Protein AF-A0A969E0T7-F1 (afdb_monomer_lite)

Radius of gyration: 18.04 Å; chains: 1; bounding box: 48×36×51 Å

pLDDT: mean 76.66, std 21.68, range [25.17, 97.12]

Foldseek 3Di:
DKDDPDVQKIWDWDKDFDDDDPCHGKMKIKIKIWGWDDPDPFKIKIKMWMWMAIPVGIWIKMKIKMWGWDDPDVFKIKIKIKMFIDTDPDVVPDDDDDDDDDDDPDDPDPPGDRDGDMDIDMDMGGDD

Secondary structure (DSSP, 8-state):
-EEEEETTEEEEEEEEEE-SGGGTTEEEEEEEEEEEEEEETTEEEEEEEEEEEETTEEEEEEEEEEEEEEEEETTEEEEEEEEEEEE-TTTTSS---PPPPPP------TTS---SEEEEEEEEEE--

Sequence (128 aa):
MEWDTFPGVKLRLAHQFFGGGLMNDSAITSLDTIVERALSDDTTLTSRYSIAGTQGGFYNYGSIGLNHRWTVSPGLKINLGYERIFDDLLNRTGAGDRQRAAYAEGQTASILGLTEGSSYSVGFDYTG

Structure (mmCIF, N/CA/C/O backbone):
data_AF-A0A969E0T7-F1
#
_entry.id   AF-A0A969E0T7-F1
#
loop_
_atom_site.group_PDB
_atom_site.id
_atom_site.type_symbol
_atom_site.label_atom_id
_atom_site.label_alt_id
_atom_site.label_comp_id
_atom_site.label_asym_id
_atom_site.label_entity_id
_atom_site.label_seq_id
_atom_site.pdbx_PDB_ins_code
_atom_site.Cartn_x
_atom_site.Cartn_y
_atom_site.Cartn_z
_atom_site.occupancy
_atom_site.B_iso_or_equiv
_atom_site.auth_seq_id
_atom_site.auth_comp_id
_atom_site.auth_asym_id
_atom_site.auth_atom_id
_atom_site.pdbx_PDB_model_num
ATOM 1 N N . MET A 1 1 ? -6.074 -6.516 -17.035 1.00 86.31 1 MET A N 1
ATOM 2 C CA . MET A 1 1 ? -6.485 -7.882 -16.649 1.00 86.31 1 MET A CA 1
ATOM 3 C C . MET A 1 1 ? -5.936 -8.175 -15.264 1.00 86.31 1 MET A C 1
ATOM 5 O O . MET A 1 1 ? -4.842 -7.711 -14.969 1.00 86.31 1 MET A O 1
ATOM 9 N N . GLU A 1 2 ? -6.689 -8.878 -14.422 1.00 89.12 2 GLU A N 1
ATOM 10 C CA . GLU A 1 2 ? -6.312 -9.220 -13.043 1.00 89.12 2 GLU A CA 1
ATOM 11 C C . GLU A 1 2 ? -6.583 -10.709 -12.804 1.00 89.12 2 GLU A C 1
ATOM 13 O O . GLU A 1 2 ? -7.553 -11.247 -13.343 1.00 89.12 2 GLU A O 1
ATOM 18 N N . TRP A 1 3 ? -5.712 -11.360 -12.037 1.00 94.00 3 TRP A N 1
ATOM 19 C CA . TRP A 1 3 ? -5.776 -12.781 -11.718 1.00 94.00 3 TRP A CA 1
ATOM 20 C C . TRP A 1 3 ? -5.517 -13.009 -10.231 1.00 94.00 3 TRP A C 1
ATOM 22 O O . TRP A 1 3 ? -4.475 -12.601 -9.712 1.00 94.00 3 TRP A O 1
ATOM 32 N N . ASP A 1 4 ? -6.407 -13.739 -9.565 1.00 92.50 4 ASP A N 1
ATOM 33 C CA . ASP A 1 4 ? -6.166 -14.268 -8.223 1.00 92.50 4 ASP A CA 1
ATOM 34 C C . ASP A 1 4 ? -5.223 -15.474 -8.322 1.00 92.50 4 ASP A C 1
ATOM 36 O O . ASP A 1 4 ? -5.586 -16.525 -8.848 1.00 92.50 4 ASP A O 1
ATOM 40 N N . THR A 1 5 ? -3.980 -15.311 -7.869 1.00 88.06 5 THR A N 1
ATOM 41 C CA . THR A 1 5 ? -2.945 -16.354 -8.014 1.00 88.06 5 THR A CA 1
ATOM 42 C C . THR A 1 5 ? -2.851 -17.222 -6.761 1.00 88.06 5 THR A C 1
ATOM 44 O O . THR A 1 5 ? -2.673 -18.434 -6.853 1.00 88.06 5 THR A O 1
ATOM 47 N N . PHE A 1 6 ? -3.017 -16.608 -5.587 1.00 90.06 6 PHE A N 1
ATOM 48 C CA . PHE A 1 6 ? -3.115 -17.269 -4.284 1.00 90.06 6 PHE A CA 1
ATOM 49 C C . PHE A 1 6 ? -4.091 -16.485 -3.393 1.00 90.06 6 PHE A C 1
ATOM 51 O O . PHE A 1 6 ? -4.357 -15.316 -3.674 1.00 90.06 6 PHE A O 1
ATOM 58 N N . PRO A 1 7 ? -4.614 -17.067 -2.297 1.00 91.44 7 PRO A N 1
ATOM 59 C CA . PRO A 1 7 ? -5.432 -16.320 -1.344 1.00 91.44 7 PRO A CA 1
ATOM 60 C C . PRO A 1 7 ? -4.716 -15.053 -0.852 1.00 91.44 7 PRO A C 1
ATOM 62 O O . PRO A 1 7 ? -3.629 -15.131 -0.280 1.00 91.44 7 PRO A O 1
ATOM 65 N N . GLY A 1 8 ? -5.324 -13.890 -1.096 1.00 87.12 8 GLY A N 1
ATOM 66 C CA . GLY A 1 8 ? -4.752 -12.588 -0.745 1.00 87.12 8 GLY A CA 1
ATOM 67 C C . GLY A 1 8 ? -3.628 -12.101 -1.666 1.00 87.12 8 GLY A C 1
ATOM 68 O O . GLY A 1 8 ? -2.997 -11.101 -1.343 1.00 87.12 8 GLY A O 1
ATOM 69 N N . VAL A 1 9 ? -3.355 -12.769 -2.795 1.00 93.19 9 VAL A N 1
ATOM 70 C CA . VAL A 1 9 ? -2.340 -12.357 -3.780 1.00 93.19 9 VAL A CA 1
ATOM 71 C C . VAL A 1 9 ? -2.940 -12.301 -5.178 1.00 93.19 9 VAL A C 1
ATOM 73 O O . VAL A 1 9 ? -3.420 -13.305 -5.716 1.00 93.19 9 VAL A O 1
ATOM 76 N N . LYS A 1 10 ? -2.818 -11.137 -5.807 1.00 93.44 10 LYS A N 1
ATOM 77 C CA . LYS A 1 10 ? -3.278 -10.877 -7.163 1.00 93.44 10 LYS A CA 1
ATOM 78 C C . LYS A 1 10 ? -2.134 -10.453 -8.064 1.00 93.44 10 LYS A C 1
ATOM 80 O O . LYS A 1 10 ? -1.268 -9.678 -7.665 1.00 93.44 10 LYS A O 1
ATOM 85 N N . LEU A 1 11 ? -2.172 -10.925 -9.299 1.00 94.50 11 LEU A N 1
ATOM 86 C CA . LEU A 1 11 ? -1.353 -10.402 -10.382 1.00 94.50 11 LEU A CA 1
ATOM 87 C C . LEU A 1 11 ? -2.225 -9.535 -11.279 1.00 94.50 11 LEU A C 1
ATOM 89 O O . LEU A 1 11 ? -3.371 -9.884 -11.558 1.00 94.50 11 LEU A O 1
ATOM 93 N N . ARG A 1 12 ? -1.693 -8.416 -11.763 1.00 91.19 12 ARG A N 1
ATOM 94 C CA . ARG A 1 12 ? -2.424 -7.516 -12.655 1.00 91.19 12 ARG A CA 1
ATOM 95 C C . ARG A 1 12 ? -1.541 -7.043 -13.793 1.00 91.19 12 ARG A C 1
ATOM 97 O O . ARG A 1 12 ? -0.479 -6.487 -13.563 1.00 91.19 12 ARG A O 1
ATOM 104 N N . LEU A 1 13 ? -2.013 -7.223 -15.021 1.00 92.38 13 LEU A N 1
ATOM 105 C CA . LEU A 1 13 ? -1.420 -6.630 -16.215 1.00 92.38 13 LEU A CA 1
ATOM 106 C C . LEU A 1 13 ? -2.298 -5.458 -16.652 1.00 92.38 13 LEU A C 1
ATOM 108 O O . LEU A 1 13 ? -3.466 -5.655 -17.010 1.00 92.38 13 LEU A O 1
ATOM 112 N N . ALA A 1 14 ? -1.753 -4.249 -16.626 1.00 88.62 14 ALA A N 1
ATOM 113 C CA . ALA A 1 14 ? -2.432 -3.038 -17.062 1.00 88.62 14 ALA A CA 1
ATOM 114 C C . ALA A 1 14 ? -1.713 -2.427 -18.269 1.00 88.62 14 ALA A C 1
ATOM 116 O O . ALA A 1 14 ? -0.491 -2.470 -18.369 1.00 88.62 14 ALA A O 1
ATOM 117 N N . HIS A 1 15 ? -2.484 -1.862 -19.194 1.00 88.19 15 HIS A N 1
ATOM 118 C CA . HIS A 1 15 ? -1.971 -1.076 -20.308 1.00 88.19 15 HIS A CA 1
ATOM 119 C C . HIS A 1 15 ? -2.830 0.179 -20.424 1.00 88.19 15 HIS A C 1
ATOM 121 O O . HIS A 1 15 ? -4.056 0.075 -20.500 1.00 88.19 15 HIS A O 1
ATOM 127 N N . GLN A 1 16 ? -2.205 1.349 -20.375 1.00 85.44 16 GLN A N 1
ATOM 128 C CA . GLN A 1 16 ? -2.884 2.637 -20.345 1.00 85.44 16 GLN A CA 1
ATOM 129 C C . GLN A 1 16 ? -2.291 3.552 -21.409 1.00 85.44 16 GLN A C 1
ATOM 131 O O . GLN A 1 16 ? -1.082 3.759 -21.436 1.00 85.44 16 GLN A O 1
ATOM 136 N N . PHE A 1 17 ? -3.153 4.111 -22.255 1.00 83.50 17 PHE A N 1
ATOM 137 C CA . PHE A 1 17 ? -2.791 5.124 -23.240 1.00 83.50 17 PHE A CA 1
ATOM 138 C C . PHE A 1 17 ? -2.978 6.523 -22.649 1.00 83.50 17 PHE A C 1
ATOM 140 O O . PHE A 1 17 ? -3.960 6.779 -21.947 1.00 83.50 17 PHE A O 1
ATOM 147 N N . PHE A 1 18 ? -2.059 7.425 -22.966 1.00 79.50 18 PHE A N 1
ATOM 148 C CA . PHE A 1 18 ? -2.097 8.836 -22.601 1.00 79.50 18 PHE A CA 1
ATOM 149 C C . PHE A 1 18 ? -2.160 9.652 -23.881 1.00 79.50 18 PHE A C 1
ATOM 151 O O . PHE A 1 18 ? -1.317 9.464 -24.748 1.00 79.50 18 PHE A O 1
ATOM 158 N N . GLY A 1 19 ? -3.147 10.538 -24.001 1.00 72.88 19 GLY A N 1
ATOM 159 C CA . GLY A 1 19 ? -3.274 11.451 -25.137 1.00 72.88 19 GLY A CA 1
ATOM 160 C C . GLY A 1 19 ? -2.971 12.888 -24.721 1.00 72.88 19 GLY A C 1
ATOM 161 O O . GLY A 1 19 ? -3.544 13.368 -23.741 1.00 72.88 19 GLY A O 1
ATOM 162 N N . GLY A 1 20 ? -2.105 13.576 -25.470 1.00 68.19 20 GLY A N 1
ATOM 163 C CA . GLY A 1 20 ? -1.723 14.973 -25.208 1.00 68.19 20 GLY A CA 1
ATOM 164 C C . GLY A 1 20 ? -0.934 15.227 -23.906 1.00 68.19 20 GLY A C 1
ATOM 165 O O . GLY A 1 20 ? -0.611 14.318 -23.141 1.00 68.19 20 GLY A O 1
ATOM 166 N N . GLY A 1 21 ? -0.587 16.495 -23.653 1.00 65.19 21 GLY A N 1
ATOM 167 C CA . GLY A 1 21 ? 0.186 16.913 -22.471 1.00 65.19 21 GLY A CA 1
ATOM 168 C C . GLY A 1 21 ? 1.655 16.458 -22.482 1.00 65.19 21 GLY A C 1
ATOM 169 O O . GLY A 1 21 ? 2.204 16.096 -23.517 1.00 65.19 21 GLY A O 1
ATOM 170 N N . LEU A 1 22 ? 2.309 16.466 -21.312 1.00 56.78 22 LEU A N 1
ATOM 171 C CA . LEU A 1 22 ? 3.736 16.117 -21.155 1.00 56.78 22 LEU A CA 1
ATOM 172 C C . LEU A 1 22 ? 4.080 14.675 -21.569 1.00 56.78 22 LEU A C 1
ATOM 174 O O . LEU A 1 22 ? 5.245 14.368 -21.803 1.00 56.78 22 LEU A O 1
ATOM 178 N N . MET A 1 23 ? 3.079 13.795 -21.652 1.00 61.66 23 MET A N 1
ATOM 179 C CA . MET A 1 23 ? 3.257 12.390 -22.012 1.00 61.66 23 MET A CA 1
ATOM 180 C C . MET A 1 23 ? 3.029 12.102 -23.507 1.00 61.66 23 MET A C 1
ATOM 182 O O . MET A 1 23 ? 3.078 10.931 -23.864 1.00 61.66 23 MET A O 1
ATOM 186 N N . ASN A 1 24 ? 2.815 13.127 -24.354 1.00 64.69 24 ASN A N 1
ATOM 187 C CA . ASN A 1 24 ? 2.874 13.094 -25.832 1.00 64.69 24 ASN A CA 1
ATOM 188 C C . ASN A 1 24 ? 2.505 11.738 -26.476 1.00 64.69 24 ASN A C 1
ATOM 190 O O . ASN A 1 24 ? 3.375 11.043 -26.997 1.00 64.69 24 ASN A O 1
ATOM 194 N N . ASP A 1 25 ? 1.224 11.364 -26.443 1.00 72.31 25 ASP A N 1
ATOM 195 C CA . ASP A 1 25 ? 0.713 10.149 -27.101 1.00 72.31 25 ASP A CA 1
ATOM 196 C C . ASP A 1 25 ? 1.525 8.881 -26.772 1.00 72.31 25 ASP A C 1
ATOM 198 O O . ASP A 1 25 ? 1.977 8.132 -27.642 1.00 72.31 25 ASP A O 1
ATOM 202 N N . SER A 1 26 ? 1.741 8.644 -25.479 1.00 73.50 26 SER A N 1
ATOM 203 C CA . SER A 1 26 ? 2.471 7.479 -24.978 1.00 73.50 26 SER A CA 1
ATOM 204 C C . SER A 1 26 ? 1.545 6.430 -24.373 1.00 73.50 26 SER A C 1
ATOM 206 O O . SER A 1 26 ? 0.345 6.630 -24.184 1.00 73.50 26 SER A O 1
ATOM 208 N N . ALA A 1 27 ? 2.120 5.273 -24.061 1.00 81.25 27 ALA A N 1
ATOM 209 C CA . ALA A 1 27 ? 1.444 4.233 -23.313 1.00 81.25 27 ALA A CA 1
ATOM 210 C C . ALA A 1 27 ? 2.342 3.714 -22.191 1.00 81.25 27 ALA A C 1
ATOM 212 O O . ALA A 1 27 ? 3.567 3.650 -22.334 1.00 81.25 27 ALA A O 1
ATOM 213 N N . ILE A 1 28 ? 1.709 3.322 -21.089 1.00 81.56 28 ILE A N 1
ATOM 214 C CA . ILE A 1 28 ? 2.331 2.616 -19.973 1.00 81.56 28 ILE A CA 1
ATOM 215 C C . ILE A 1 28 ? 1.781 1.198 -19.954 1.00 81.56 28 ILE A C 1
ATOM 217 O O . ILE A 1 28 ? 0.569 1.004 -19.880 1.00 81.56 28 ILE A O 1
ATOM 221 N N . THR A 1 29 ? 2.670 0.210 -19.953 1.00 86.50 29 THR A N 1
ATOM 222 C CA . THR A 1 29 ? 2.322 -1.178 -19.623 1.00 86.50 29 THR A CA 1
ATOM 223 C C . THR A 1 29 ? 2.873 -1.497 -18.248 1.00 86.50 29 THR A C 1
ATOM 225 O O . THR A 1 29 ? 4.064 -1.296 -18.040 1.00 86.50 29 THR A O 1
ATOM 228 N N . SER A 1 30 ? 2.072 -2.029 -17.330 1.00 86.44 30 SER A N 1
ATOM 229 C CA . SER A 1 30 ? 2.552 -2.469 -16.020 1.00 86.44 30 SER A CA 1
ATOM 230 C C . SER A 1 30 ? 2.138 -3.892 -15.683 1.00 86.44 30 SER A C 1
ATOM 232 O O . SER A 1 30 ? 1.035 -4.329 -16.009 1.00 86.44 30 SER A O 1
ATOM 234 N N . LEU A 1 31 ? 3.033 -4.595 -14.996 1.00 91.06 31 LEU A N 1
ATOM 235 C CA . LEU A 1 31 ? 2.767 -5.844 -14.307 1.00 91.06 31 LEU A CA 1
ATOM 236 C C . LEU A 1 31 ? 2.865 -5.584 -12.803 1.00 91.06 31 LEU A C 1
ATOM 238 O O . LEU A 1 31 ? 3.915 -5.176 -12.307 1.00 91.06 31 LEU A O 1
ATOM 242 N N . ASP A 1 32 ? 1.769 -5.823 -12.095 1.00 89.94 32 ASP A N 1
ATOM 243 C CA . ASP A 1 32 ? 1.650 -5.598 -10.664 1.00 89.94 32 ASP A CA 1
ATOM 244 C C . ASP A 1 32 ? 1.465 -6.923 -9.917 1.00 89.94 32 ASP A C 1
ATOM 246 O O . ASP A 1 32 ? 0.667 -7.766 -10.327 1.00 89.94 32 ASP A O 1
ATOM 250 N N . THR A 1 33 ? 2.136 -7.054 -8.778 1.00 93.25 33 THR A N 1
ATOM 251 C CA . THR A 1 33 ? 1.838 -8.029 -7.727 1.00 93.25 33 THR A CA 1
ATOM 252 C C . THR A 1 33 ? 1.206 -7.280 -6.565 1.00 93.25 33 THR A C 1
ATOM 254 O O . THR A 1 33 ? 1.831 -6.391 -5.991 1.00 93.25 33 THR A O 1
ATOM 257 N N . ILE A 1 34 ? -0.030 -7.622 -6.220 1.00 91.88 34 ILE A N 1
ATOM 258 C CA . ILE A 1 34 ? -0.820 -6.978 -5.171 1.00 91.88 34 ILE A CA 1
ATOM 259 C C . ILE A 1 34 ? -1.080 -8.016 -4.087 1.00 91.88 34 ILE A C 1
ATOM 261 O O . ILE A 1 34 ? -1.557 -9.110 -4.380 1.00 91.88 34 ILE A O 1
ATOM 265 N N . VAL A 1 35 ? -0.772 -7.680 -2.842 1.00 92.69 35 VAL A N 1
ATOM 266 C CA . VAL A 1 35 ? -1.027 -8.528 -1.682 1.00 92.69 35 VAL A CA 1
ATOM 267 C C . VAL A 1 35 ? -1.930 -7.782 -0.717 1.00 92.69 35 VAL A C 1
ATOM 269 O O . VAL A 1 35 ? -1.664 -6.637 -0.361 1.00 92.69 35 VAL A O 1
ATOM 272 N N . GLU A 1 36 ? -2.977 -8.448 -0.257 1.00 93.69 36 GLU A N 1
ATOM 273 C CA . GLU A 1 36 ? -3.830 -7.978 0.825 1.00 93.69 36 GLU A CA 1
ATOM 274 C C . GLU A 1 36 ? -4.058 -9.129 1.796 1.00 93.69 36 GLU A C 1
ATOM 276 O O . GLU A 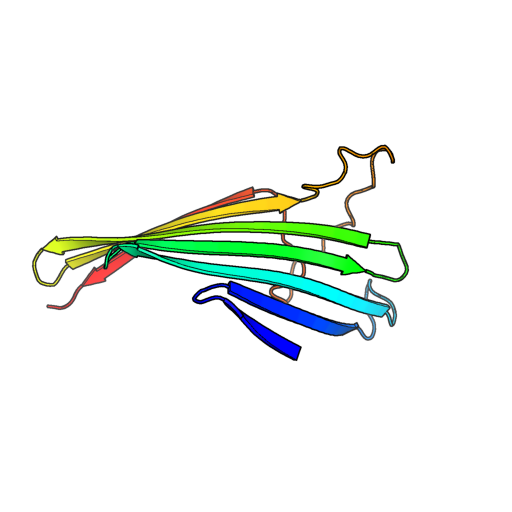1 36 ? -4.469 -10.226 1.408 1.00 93.69 36 GLU A O 1
ATOM 281 N N . ARG A 1 37 ? -3.747 -8.899 3.071 1.00 93.19 37 ARG A N 1
ATOM 282 C CA . ARG A 1 37 ? -3.832 -9.935 4.093 1.00 93.19 37 ARG A CA 1
ATOM 283 C C . ARG A 1 37 ? -4.285 -9.367 5.427 1.00 93.19 37 ARG A C 1
ATOM 285 O O . ARG A 1 37 ? -3.623 -8.499 5.993 1.00 93.19 37 ARG A O 1
ATOM 292 N N . ALA A 1 38 ? -5.349 -9.941 5.979 1.00 95.50 38 ALA A N 1
ATOM 293 C CA . ALA A 1 38 ? -5.690 -9.760 7.383 1.00 95.50 38 ALA A CA 1
ATOM 294 C C . ALA A 1 38 ? -4.622 -10.437 8.262 1.00 95.50 38 ALA A C 1
ATOM 296 O O . ALA A 1 38 ? -4.360 -11.636 8.131 1.00 95.50 38 ALA A O 1
ATOM 297 N N . LEU A 1 39 ? -3.976 -9.660 9.129 1.00 95.25 39 LEU A N 1
ATOM 298 C CA . LEU A 1 39 ? -3.057 -10.153 10.161 1.00 95.25 39 LEU A CA 1
ATOM 299 C C . LEU A 1 39 ? -3.808 -10.486 11.457 1.00 95.25 39 LEU A C 1
ATOM 301 O O . LEU A 1 39 ? -3.397 -11.372 12.202 1.00 95.25 39 LEU A O 1
ATOM 305 N N . SER A 1 40 ? -4.908 -9.775 11.704 1.00 96.69 40 SER A N 1
ATOM 306 C CA . SER A 1 40 ? -5.901 -10.041 12.745 1.00 96.69 40 SER A CA 1
ATOM 307 C C . SER A 1 40 ? -7.261 -9.492 12.299 1.00 96.69 40 SER A C 1
ATOM 309 O O . SER A 1 40 ? -7.346 -8.848 11.253 1.00 96.69 40 SER A O 1
ATOM 311 N N . ASP A 1 41 ? -8.306 -9.678 13.108 1.00 96.19 41 ASP A N 1
ATOM 312 C CA . ASP A 1 41 ? -9.652 -9.133 12.844 1.00 96.19 41 ASP A CA 1
ATOM 313 C C . ASP A 1 41 ? -9.687 -7.599 12.717 1.00 96.19 41 ASP A C 1
ATOM 315 O O . ASP A 1 41 ? -10.611 -7.025 12.139 1.00 96.19 41 ASP A O 1
ATOM 319 N N . ASP A 1 42 ? -8.662 -6.933 13.248 1.00 96.62 42 ASP A N 1
ATOM 320 C CA . ASP A 1 42 ? -8.541 -5.480 13.289 1.00 96.62 42 ASP A CA 1
ATOM 321 C C . ASP A 1 42 ? -7.333 -4.953 12.512 1.00 96.62 42 ASP A C 1
ATOM 323 O O . ASP A 1 42 ? -7.129 -3.743 12.467 1.00 96.62 42 ASP A O 1
ATOM 327 N N . THR A 1 43 ? -6.517 -5.820 11.906 1.00 96.81 43 THR A N 1
ATOM 328 C CA . THR A 1 43 ? -5.267 -5.404 11.253 1.00 96.81 43 THR A CA 1
ATOM 329 C C . THR A 1 43 ? -5.155 -5.976 9.857 1.00 96.81 43 THR A C 1
ATOM 331 O O . THR A 1 43 ? -5.158 -7.193 9.681 1.00 96.81 43 THR A O 1
ATOM 334 N N . THR A 1 44 ? -4.963 -5.106 8.871 1.00 96.00 44 THR A N 1
ATOM 335 C CA . THR A 1 44 ? -4.759 -5.488 7.471 1.00 96.00 44 THR A CA 1
ATOM 336 C C . THR A 1 44 ? -3.425 -4.963 6.967 1.00 96.00 44 THR A C 1
ATOM 338 O O . THR A 1 44 ? -3.098 -3.790 7.144 1.00 96.00 44 THR A O 1
ATOM 341 N N . LEU A 1 45 ? -2.667 -5.847 6.327 1.00 93.75 45 LEU A N 1
ATOM 342 C CA . LEU A 1 45 ? -1.472 -5.526 5.565 1.00 93.75 45 LEU A CA 1
ATOM 343 C C . LEU A 1 45 ? -1.838 -5.457 4.084 1.00 93.75 45 LEU A C 1
ATOM 345 O O . LEU A 1 45 ? -2.408 -6.406 3.543 1.00 93.75 45 LEU A O 1
ATOM 349 N N . THR A 1 46 ? -1.451 -4.374 3.427 1.00 93.06 46 THR A N 1
ATOM 350 C CA . THR A 1 46 ? -1.481 -4.249 1.972 1.00 93.06 46 THR A CA 1
ATOM 351 C C . THR A 1 46 ? -0.058 -4.115 1.454 1.00 93.06 46 THR A C 1
ATOM 353 O O . THR A 1 46 ? 0.807 -3.508 2.084 1.00 93.06 46 THR A O 1
ATOM 356 N N . SER A 1 47 ? 0.227 -4.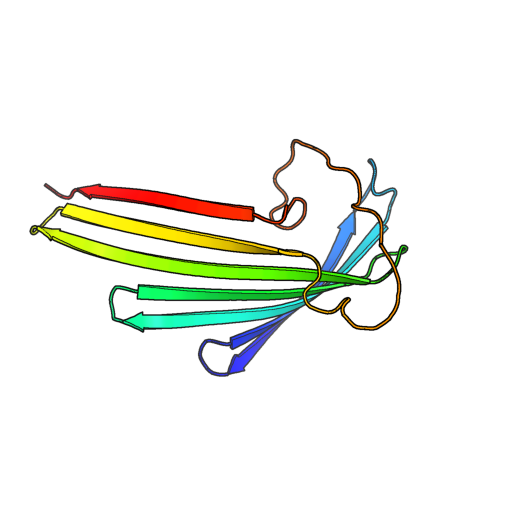687 0.298 1.00 90.00 47 SER A N 1
ATOM 357 C CA . SER A 1 47 ? 1.436 -4.357 -0.437 1.00 90.00 47 SER A CA 1
ATOM 358 C C . SER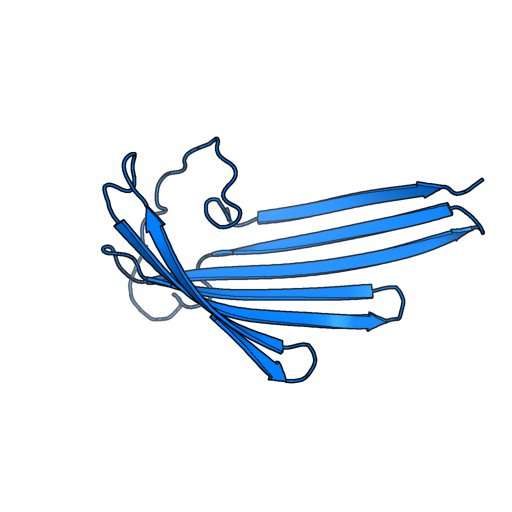 A 1 47 ? 1.183 -4.414 -1.928 1.00 90.00 47 SER A C 1
ATOM 360 O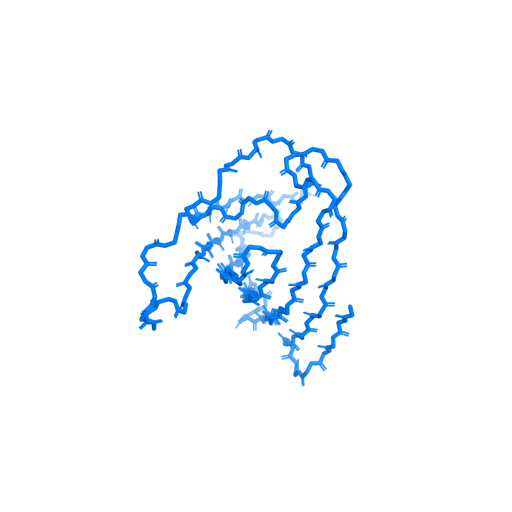 O . SER A 1 47 ? 0.315 -5.136 -2.421 1.00 90.00 47 SER A O 1
ATOM 362 N N . ARG A 1 48 ? 1.946 -3.617 -2.661 1.00 90.38 48 ARG A N 1
ATOM 363 C CA . ARG A 1 48 ? 1.938 -3.638 -4.112 1.00 90.38 48 ARG A CA 1
ATOM 364 C C . ARG A 1 48 ? 3.355 -3.492 -4.614 1.00 90.38 48 ARG A C 1
ATOM 366 O O . ARG A 1 48 ? 4.098 -2.634 -4.155 1.00 90.38 48 ARG A O 1
ATOM 373 N N . TYR A 1 49 ? 3.704 -4.303 -5.592 1.00 89.12 49 TYR A N 1
ATOM 374 C CA . TYR A 1 49 ? 4.926 -4.164 -6.357 1.00 89.12 49 TYR A CA 1
ATOM 375 C C . TYR A 1 49 ? 4.575 -4.072 -7.833 1.00 89.12 49 TYR A C 1
ATOM 377 O O . TYR A 1 49 ? 3.741 -4.837 -8.307 1.00 89.12 49 TYR A O 1
ATOM 385 N N . SER A 1 50 ? 5.194 -3.146 -8.550 1.00 87.19 50 SER A N 1
ATOM 386 C CA . SER A 1 50 ? 4.851 -2.834 -9.929 1.00 87.19 50 SER A CA 1
ATOM 387 C C . SER A 1 50 ? 6.105 -2.647 -10.762 1.00 87.19 50 SER A C 1
ATOM 389 O O . SER A 1 50 ? 6.968 -1.840 -10.421 1.00 87.19 50 SER A O 1
ATOM 391 N N . ILE A 1 51 ? 6.161 -3.359 -11.883 1.00 87.81 51 ILE A N 1
ATOM 392 C CA . ILE A 1 51 ? 7.121 -3.133 -12.962 1.00 87.81 51 ILE A CA 1
ATOM 393 C C . ILE A 1 51 ? 6.344 -2.494 -14.099 1.00 87.81 51 ILE A C 1
ATOM 395 O O . ILE A 1 51 ? 5.363 -3.070 -14.568 1.00 87.81 51 ILE A O 1
ATOM 399 N N . ALA A 1 52 ? 6.763 -1.324 -14.557 1.00 84.69 52 ALA A N 1
ATOM 400 C CA . ALA A 1 52 ? 6.090 -0.617 -15.631 1.00 84.69 52 ALA A CA 1
ATOM 401 C C . ALA A 1 52 ? 7.071 -0.197 -16.724 1.00 84.69 52 ALA A C 1
ATOM 403 O O . ALA A 1 52 ? 8.193 0.209 -16.444 1.00 84.69 52 ALA A O 1
ATOM 404 N N . GLY A 1 53 ? 6.656 -0.339 -17.978 1.00 80.81 53 GLY A N 1
ATOM 405 C CA . GLY A 1 53 ? 7.408 0.039 -19.167 1.00 80.81 53 GLY A CA 1
ATOM 406 C C . GLY A 1 53 ? 6.747 1.205 -19.895 1.00 80.81 53 GLY A C 1
ATOM 407 O O . GLY A 1 53 ? 5.529 1.209 -20.086 1.00 80.81 53 GLY A O 1
ATOM 408 N N . THR A 1 54 ? 7.565 2.164 -20.328 1.00 73.88 54 THR A N 1
ATOM 409 C CA . THR A 1 54 ? 7.211 3.260 -21.249 1.00 73.88 54 THR A CA 1
ATOM 410 C C . THR A 1 54 ? 8.150 3.257 -22.460 1.00 73.88 54 THR A C 1
ATOM 412 O O . THR A 1 54 ? 9.087 2.460 -22.522 1.00 73.88 54 THR A O 1
ATOM 415 N N . GLN A 1 55 ? 7.966 4.196 -23.400 1.00 67.69 55 GLN A N 1
ATOM 416 C CA . GLN A 1 55 ? 8.940 4.440 -24.478 1.00 67.69 55 GLN A CA 1
ATOM 417 C C . GLN A 1 55 ? 10.368 4.730 -23.961 1.00 67.69 55 GLN A C 1
ATOM 419 O O . GLN A 1 55 ? 11.326 4.492 -24.690 1.00 67.69 55 GLN A O 1
ATOM 424 N N . GLY A 1 56 ? 10.527 5.215 -22.721 1.00 68.06 56 GLY A N 1
ATOM 425 C CA . GLY A 1 56 ? 11.820 5.579 -22.126 1.00 68.06 56 GLY A CA 1
ATOM 426 C C . GLY A 1 56 ? 12.508 4.480 -21.307 1.00 68.06 56 GLY A C 1
ATOM 427 O O . GLY A 1 56 ? 13.602 4.713 -20.795 1.00 68.06 56 GLY A O 1
ATOM 428 N N . GLY A 1 57 ? 11.895 3.299 -21.161 1.00 72.88 57 GLY A N 1
ATOM 429 C CA . GLY A 1 57 ? 12.444 2.172 -20.397 1.00 72.88 57 GLY A CA 1
ATOM 430 C C . GLY A 1 57 ? 11.498 1.629 -19.325 1.00 72.88 57 GLY A C 1
ATOM 431 O O . GLY A 1 57 ? 10.299 1.913 -19.328 1.00 72.88 57 GLY A O 1
ATOM 432 N N . PHE A 1 58 ? 12.052 0.826 -18.411 1.00 75.00 58 PHE A N 1
ATOM 433 C CA . PHE A 1 58 ? 11.315 0.213 -17.304 1.00 75.00 58 PHE A CA 1
ATOM 434 C C . PHE A 1 58 ? 11.592 0.920 -15.977 1.00 75.00 58 PHE A C 1
ATOM 436 O O . PHE A 1 58 ? 12.734 1.269 -15.677 1.00 75.00 58 PHE A O 1
ATOM 443 N N . TYR A 1 59 ? 10.550 1.079 -15.172 1.00 75.12 59 TYR A N 1
ATOM 444 C CA . TYR A 1 59 ? 10.590 1.643 -13.831 1.00 75.12 59 TYR A CA 1
ATOM 445 C C . TYR A 1 59 ? 9.843 0.729 -12.870 1.00 75.12 59 TYR A C 1
ATOM 44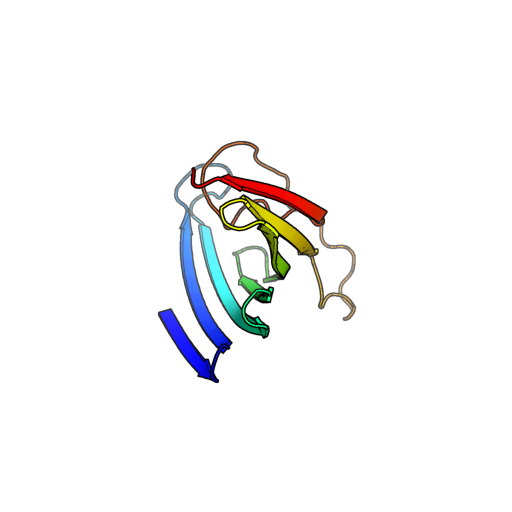7 O O . TYR A 1 59 ? 8.841 0.103 -13.221 1.00 75.12 59 TYR A O 1
ATOM 455 N N . ASN A 1 60 ? 10.355 0.667 -11.645 1.00 80.06 60 ASN A N 1
ATOM 456 C CA . ASN A 1 60 ? 9.804 -0.160 -10.588 1.00 80.06 60 ASN A CA 1
ATOM 457 C C . ASN A 1 60 ? 9.392 0.729 -9.428 1.00 80.06 60 ASN A C 1
ATOM 459 O O . ASN A 1 60 ? 10.133 1.629 -9.031 1.00 80.06 60 ASN A O 1
ATOM 463 N N . TYR A 1 61 ? 8.237 0.438 -8.864 1.00 78.44 61 TYR A N 1
ATOM 464 C CA . TYR A 1 61 ? 7.744 1.098 -7.670 1.00 78.44 61 TYR A CA 1
ATOM 465 C C . TYR A 1 61 ? 6.977 0.090 -6.836 1.00 78.44 61 TYR A C 1
ATOM 467 O O . TYR A 1 61 ? 6.505 -0.939 -7.329 1.00 78.44 61 TYR A O 1
ATOM 475 N N . GLY A 1 62 ? 6.834 0.384 -5.558 1.00 85.69 62 GLY A N 1
ATOM 476 C CA . GLY A 1 62 ? 5.896 -0.353 -4.746 1.00 85.69 62 GLY A CA 1
ATOM 477 C C . GLY A 1 62 ? 5.522 0.377 -3.479 1.00 85.69 62 GLY A C 1
ATOM 478 O O . GLY A 1 62 ? 6.030 1.458 -3.176 1.00 85.69 62 GLY A O 1
ATOM 479 N N . SER A 1 63 ? 4.593 -0.231 -2.762 1.00 88.31 63 SER A N 1
ATOM 480 C CA . SER A 1 63 ? 4.145 0.245 -1.474 1.00 88.31 63 SER A CA 1
ATOM 481 C C . SER A 1 63 ? 3.916 -0.902 -0.504 1.00 88.31 63 SER A C 1
ATOM 483 O O . SER A 1 63 ? 3.646 -2.045 -0.891 1.00 88.31 63 SER A O 1
ATOM 485 N N . ILE A 1 64 ? 4.037 -0.582 0.777 1.00 92.50 64 ILE A N 1
ATOM 486 C CA . ILE A 1 64 ? 3.571 -1.413 1.879 1.00 92.50 64 ILE A CA 1
ATOM 487 C C . ILE A 1 64 ? 2.720 -0.549 2.798 1.00 92.50 64 ILE A C 1
ATOM 489 O O . ILE A 1 64 ? 3.135 0.540 3.195 1.00 92.50 64 ILE A O 1
ATOM 493 N N . GLY A 1 65 ? 1.530 -1.037 3.113 1.00 92.75 65 GLY A N 1
ATOM 494 C CA . GLY A 1 65 ? 0.548 -0.367 3.941 1.00 92.75 65 GLY A CA 1
ATOM 495 C C . GLY A 1 65 ? 0.116 -1.242 5.107 1.00 92.75 65 GLY A C 1
ATOM 496 O O . GLY A 1 65 ? 0.002 -2.461 4.985 1.00 92.75 65 GLY A O 1
ATOM 497 N N . LEU A 1 66 ? -0.134 -0.614 6.247 1.00 95.25 66 LEU A N 1
ATOM 498 C CA . LEU A 1 66 ? -0.693 -1.245 7.431 1.00 95.25 66 LEU A CA 1
ATOM 499 C C . LEU A 1 66 ? -1.877 -0.410 7.904 1.00 95.25 66 LEU A C 1
ATOM 501 O O . LEU A 1 66 ? -1.729 0.782 8.158 1.00 95.25 66 LEU A O 1
ATOM 505 N N . ASN A 1 67 ? -3.031 -1.049 8.053 1.00 94.88 67 ASN A N 1
ATOM 506 C CA . ASN A 1 67 ? -4.215 -0.446 8.649 1.00 94.88 67 ASN A CA 1
ATOM 507 C C . ASN A 1 67 ? -4.595 -1.224 9.904 1.00 94.88 67 ASN A C 1
ATOM 509 O O . ASN A 1 67 ? -4.711 -2.449 9.853 1.00 94.88 67 ASN A O 1
ATOM 513 N N . HIS A 1 68 ? -4.794 -0.518 11.013 1.00 97.12 68 HIS A N 1
ATOM 514 C CA . HIS A 1 68 ? -5.212 -1.087 12.287 1.00 97.12 68 HIS A CA 1
ATOM 515 C C . HIS A 1 68 ? -6.415 -0.335 12.855 1.00 97.12 68 HIS A C 1
ATOM 517 O O . HIS A 1 68 ? -6.408 0.893 12.929 1.00 97.12 68 HIS A O 1
ATOM 523 N N . ARG A 1 69 ? -7.431 -1.069 13.301 1.00 96.62 69 ARG A N 1
ATOM 524 C CA . ARG A 1 69 ? -8.627 -0.522 13.936 1.00 96.62 69 ARG A CA 1
ATOM 525 C C . ARG A 1 69 ? -8.615 -0.817 15.428 1.00 96.62 69 ARG A C 1
ATOM 527 O O . ARG A 1 69 ? -8.765 -1.953 15.854 1.00 96.62 69 ARG A O 1
ATOM 534 N N . TRP A 1 70 ? -8.526 0.223 16.235 1.00 96.38 70 TRP A N 1
ATOM 535 C CA . TRP A 1 70 ? -8.560 0.115 17.681 1.00 96.38 70 TRP A CA 1
ATOM 536 C C . TRP A 1 70 ? -9.945 0.476 18.225 1.00 96.38 70 TRP A C 1
ATOM 538 O O . TRP A 1 70 ? -10.390 1.620 18.126 1.00 96.38 70 TRP A O 1
ATOM 548 N N . THR A 1 71 ? -10.638 -0.499 18.817 1.00 96.19 71 THR A N 1
ATOM 549 C CA . THR A 1 71 ? -11.887 -0.247 19.552 1.00 96.19 71 THR A CA 1
ATOM 550 C C . THR A 1 71 ? -11.551 0.249 20.957 1.00 96.19 71 THR A C 1
ATOM 552 O O . THR A 1 71 ? -11.067 -0.520 21.785 1.00 96.19 71 THR A O 1
ATOM 555 N N . VAL A 1 72 ? -11.795 1.533 21.221 1.00 95.31 72 VAL A N 1
ATOM 556 C CA . VAL A 1 72 ? -11.473 2.170 22.511 1.00 95.31 72 VAL A CA 1
ATOM 557 C C . VAL A 1 72 ? -12.594 1.937 23.520 1.00 95.31 72 VAL A C 1
ATOM 559 O O . VAL A 1 72 ? -12.345 1.613 24.679 1.00 95.31 72 VAL A O 1
ATOM 562 N N . SER A 1 73 ? -13.839 2.081 23.073 1.00 95.06 73 SER A N 1
ATOM 563 C CA . SER A 1 73 ? -15.041 1.808 23.857 1.00 95.06 73 SER A CA 1
ATOM 564 C C . SER A 1 73 ? -16.176 1.345 22.935 1.00 95.06 73 SER A C 1
ATOM 566 O O . SER A 1 73 ? -16.079 1.501 21.712 1.00 95.06 73 SER A O 1
ATOM 568 N N . PRO A 1 74 ? -17.270 0.778 23.476 1.00 93.00 74 PRO A N 1
ATOM 569 C CA . PRO A 1 74 ? -18.479 0.547 22.696 1.00 93.00 74 PRO A CA 1
ATOM 570 C C . PRO A 1 74 ? -18.949 1.864 22.071 1.00 93.00 74 PRO A C 1
ATOM 572 O O . PRO A 1 74 ? -19.307 2.803 22.777 1.00 93.00 74 PRO A O 1
ATOM 575 N N . GLY A 1 75 ? -18.885 1.937 20.744 1.00 92.88 75 GLY A N 1
ATOM 576 C CA . GLY A 1 75 ? -19.254 3.125 19.981 1.00 92.88 75 GLY A CA 1
ATOM 577 C C . GLY A 1 75 ? -18.115 4.086 19.644 1.00 92.88 75 GLY A C 1
ATOM 578 O O . GLY A 1 75 ? -18.379 5.029 18.916 1.00 92.88 75 GLY A O 1
ATOM 579 N N . LEU A 1 76 ? -16.867 3.860 20.078 1.00 95.94 76 LEU A N 1
ATOM 580 C CA . LEU A 1 76 ? -15.706 4.653 19.645 1.00 95.94 76 LEU A CA 1
ATOM 581 C C . LEU A 1 76 ? -14.597 3.761 19.082 1.00 95.94 76 LEU A C 1
ATOM 583 O O . LEU A 1 76 ? -14.047 2.900 19.779 1.00 95.94 76 LEU A O 1
ATOM 587 N N . LYS A 1 77 ? -14.225 4.019 17.830 1.00 96.88 77 LYS A N 1
ATOM 588 C CA . LYS A 1 77 ? -13.132 3.337 17.134 1.00 96.88 77 LYS A CA 1
ATOM 589 C C . LYS A 1 77 ? -12.132 4.351 16.600 1.00 96.88 77 LYS A C 1
ATOM 591 O O . LYS A 1 77 ? -12.508 5.433 16.159 1.00 96.88 77 LYS A O 1
ATOM 596 N N . ILE A 1 78 ? -10.861 3.976 16.627 1.00 96.75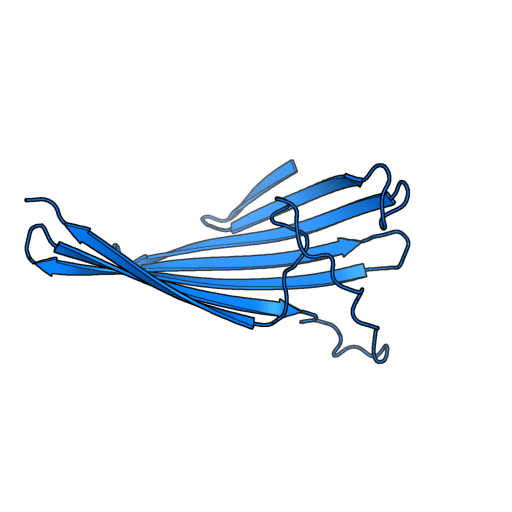 78 ILE A N 1
ATOM 597 C CA . ILE A 1 78 ? -9.761 4.727 16.028 1.00 96.75 78 ILE A CA 1
ATOM 598 C C . ILE A 1 78 ? -9.180 3.877 14.903 1.00 96.75 78 ILE A C 1
ATOM 600 O O . ILE A 1 78 ? -8.827 2.724 15.128 1.00 96.75 78 ILE A O 1
ATOM 604 N N . ASN A 1 79 ? -9.053 4.437 13.706 1.00 94.38 79 ASN A N 1
ATOM 605 C CA . ASN A 1 79 ? -8.376 3.800 12.581 1.00 94.38 79 ASN A CA 1
ATOM 606 C C . ASN A 1 79 ? -6.996 4.430 12.416 1.00 94.38 79 ASN A C 1
ATOM 608 O O . ASN A 1 79 ? -6.881 5.644 12.268 1.00 94.38 79 ASN A O 1
ATOM 612 N N . LEU A 1 80 ? -5.957 3.608 12.446 1.00 93.19 80 LEU A N 1
ATOM 613 C CA . LEU A 1 80 ? -4.567 4.006 12.269 1.00 93.19 80 LEU A CA 1
ATOM 614 C C . LEU A 1 80 ? -4.067 3.435 10.947 1.00 93.19 80 LEU A C 1
ATOM 616 O O . LEU A 1 80 ? -4.148 2.226 10.732 1.00 93.19 80 LEU A O 1
ATOM 620 N N . GLY A 1 81 ? -3.540 4.296 10.086 1.00 93.12 81 GLY A N 1
ATOM 621 C CA . GLY A 1 81 ? -2.956 3.911 8.811 1.00 93.12 81 GLY A CA 1
ATOM 622 C C . GLY A 1 81 ? -1.494 4.320 8.712 1.00 93.12 81 GLY A C 1
ATOM 623 O O . GLY A 1 81 ? -1.086 5.389 9.170 1.00 93.12 81 GLY A O 1
ATOM 624 N N . TYR A 1 82 ? -0.707 3.464 8.081 1.00 92.44 82 TYR A N 1
ATOM 625 C CA . TYR A 1 82 ? 0.653 3.740 7.647 1.00 92.44 82 TYR A CA 1
ATOM 626 C C . TYR A 1 82 ? 0.820 3.238 6.221 1.00 92.44 82 TYR A C 1
ATOM 628 O O . TYR A 1 82 ? 0.384 2.133 5.911 1.00 92.44 82 TYR A O 1
ATOM 636 N N . GLU A 1 83 ? 1.491 4.006 5.374 1.00 88.81 83 GLU A N 1
ATOM 637 C CA . GLU A 1 83 ? 1.932 3.549 4.061 1.00 88.81 83 GLU A CA 1
ATOM 638 C C . GLU A 1 83 ? 3.347 4.054 3.792 1.00 88.81 83 GLU A C 1
ATOM 640 O O . GLU A 1 83 ? 3.676 5.206 4.070 1.00 88.81 83 GLU A O 1
ATOM 645 N N . ARG A 1 84 ? 4.196 3.180 3.252 1.00 88.00 84 ARG A N 1
ATOM 646 C CA . ARG A 1 84 ? 5.493 3.536 2.679 1.00 88.00 84 ARG A CA 1
ATOM 647 C C . ARG A 1 84 ? 5.457 3.234 1.200 1.00 88.00 84 ARG A C 1
ATOM 649 O O . ARG A 1 84 ? 5.209 2.095 0.819 1.00 88.00 84 ARG A O 1
ATOM 656 N N . ILE A 1 85 ? 5.803 4.232 0.407 1.00 85.31 85 ILE A N 1
ATOM 657 C CA . ILE A 1 85 ? 6.075 4.116 -1.017 1.00 85.31 85 ILE A CA 1
ATOM 658 C C . ILE A 1 85 ? 7.590 4.101 -1.198 1.00 85.31 85 ILE A C 1
ATOM 660 O O . ILE A 1 85 ? 8.306 4.899 -0.588 1.00 85.31 85 ILE A O 1
ATOM 664 N N . PHE A 1 86 ? 8.066 3.193 -2.035 1.00 80.81 86 PHE A N 1
ATOM 665 C CA . PHE A 1 86 ? 9.461 3.088 -2.442 1.00 80.81 86 PHE A CA 1
ATOM 666 C C . PHE A 1 86 ? 9.547 3.109 -3.964 1.00 80.81 86 PHE A C 1
ATOM 668 O O . PHE A 1 86 ? 8.817 2.385 -4.652 1.00 80.81 86 PHE A O 1
ATOM 675 N N . ASP A 1 87 ? 10.450 3.934 -4.483 1.00 74.00 87 ASP A N 1
ATOM 676 C CA . ASP A 1 87 ? 10.937 3.794 -5.843 1.00 74.00 87 ASP A CA 1
ATOM 677 C C . ASP A 1 87 ? 12.102 2.790 -5.851 1.00 74.00 87 ASP A C 1
ATOM 679 O O . ASP A 1 87 ? 12.794 2.564 -4.860 1.00 74.00 87 ASP A O 1
ATOM 683 N N . ASP A 1 88 ? 12.266 2.102 -6.975 1.00 62.75 88 ASP A N 1
ATOM 684 C CA . ASP A 1 88 ? 13.544 1.494 -7.321 1.00 62.75 88 ASP A CA 1
ATOM 685 C C . ASP A 1 88 ? 14.090 0.339 -6.443 1.00 62.75 88 ASP A C 1
ATOM 687 O O . ASP A 1 88 ? 15.289 0.202 -6.198 1.00 62.75 88 ASP A O 1
ATOM 691 N N . LEU A 1 89 ? 13.224 -0.590 -6.027 1.00 51.38 89 LEU A N 1
ATOM 692 C CA . LEU A 1 89 ? 13.635 -1.775 -5.249 1.00 51.38 89 LEU A CA 1
ATOM 693 C C . LEU A 1 89 ? 14.644 -2.716 -5.946 1.00 51.38 89 LEU A C 1
ATOM 695 O O . LEU A 1 89 ? 15.211 -3.583 -5.281 1.00 51.38 89 LEU A O 1
ATOM 699 N N . LEU A 1 90 ? 14.848 -2.595 -7.266 1.00 48.09 90 LEU A N 1
ATOM 700 C CA . LEU A 1 90 ? 15.689 -3.508 -8.057 1.00 48.09 90 LEU A CA 1
ATOM 701 C C . LEU A 1 90 ? 16.936 -2.866 -8.712 1.00 48.09 90 LEU A C 1
ATOM 703 O O . LEU A 1 90 ? 17.767 -3.628 -9.203 1.00 48.09 90 LEU A O 1
ATOM 707 N N . ASN A 1 91 ? 17.180 -1.541 -8.690 1.00 42.16 91 ASN A N 1
ATOM 708 C CA . ASN A 1 91 ? 18.413 -0.969 -9.295 1.00 42.16 91 ASN A CA 1
ATOM 709 C C . ASN A 1 91 ? 19.710 -1.185 -8.490 1.00 42.16 91 ASN A C 1
ATOM 711 O O . ASN A 1 91 ? 20.755 -0.651 -8.863 1.00 42.16 91 ASN A O 1
ATOM 715 N N . ARG A 1 92 ? 19.754 -2.071 -7.483 1.00 39.00 92 ARG A N 1
ATOM 716 C CA . ARG A 1 92 ? 21.052 -2.643 -7.056 1.00 39.00 92 ARG A CA 1
ATOM 717 C C . ARG A 1 92 ? 21.646 -3.639 -8.064 1.00 39.00 92 ARG A C 1
ATOM 719 O O . ARG A 1 92 ? 22.609 -4.325 -7.734 1.00 39.00 92 ARG A O 1
ATOM 726 N N . THR A 1 93 ? 21.158 -3.676 -9.306 1.00 42.41 93 THR A N 1
ATOM 727 C CA . THR A 1 93 ? 21.849 -4.306 -10.439 1.00 42.41 93 THR A CA 1
ATOM 728 C C . THR A 1 93 ? 22.253 -3.281 -11.512 1.00 42.41 93 THR A C 1
ATOM 730 O O . THR A 1 93 ? 21.576 -3.105 -12.519 1.00 42.41 93 THR A O 1
ATOM 733 N N . GLY A 1 94 ? 23.402 -2.630 -11.304 1.00 36.66 94 GLY A N 1
ATOM 734 C CA . GLY A 1 94 ? 24.410 -2.376 -12.348 1.00 36.66 94 GLY A CA 1
ATOM 735 C C . GLY A 1 94 ? 24.194 -1.295 -13.418 1.00 36.66 94 GLY A C 1
ATOM 736 O O . GLY A 1 94 ? 25.090 -1.130 -14.241 1.00 36.66 94 GLY A O 1
ATOM 737 N N . ALA A 1 95 ? 23.094 -0.544 -13.442 1.00 40.69 95 ALA A N 1
ATOM 738 C CA . ALA A 1 95 ? 22.914 0.553 -14.400 1.00 40.69 95 ALA A CA 1
ATOM 739 C C . ALA A 1 95 ? 22.659 1.862 -13.643 1.00 40.69 95 ALA A C 1
ATOM 741 O O . ALA A 1 95 ? 21.637 1.980 -12.982 1.00 40.69 95 ALA A O 1
ATOM 742 N N . GLY A 1 96 ? 23.630 2.782 -13.699 1.00 37.66 96 GLY A N 1
ATOM 743 C CA . GLY A 1 96 ? 23.747 3.966 -12.835 1.00 37.66 96 GLY A CA 1
ATOM 744 C C . GLY A 1 96 ? 22.563 4.939 -12.825 1.00 37.66 96 GLY A C 1
ATOM 745 O O . GLY A 1 96 ? 21.606 4.768 -13.575 1.00 37.66 96 GLY A O 1
ATOM 746 N N . ASP A 1 97 ? 22.674 5.952 -11.953 1.00 38.91 97 ASP A N 1
ATOM 747 C CA . ASP A 1 97 ? 21.642 6.937 -11.592 1.00 38.91 97 ASP A CA 1
ATOM 748 C C . ASP A 1 97 ? 20.690 7.286 -12.741 1.00 38.91 97 ASP A C 1
ATOM 750 O O . ASP A 1 97 ? 21.052 7.958 -13.711 1.00 38.91 97 ASP A O 1
ATOM 754 N N . ARG A 1 98 ? 19.439 6.831 -12.616 1.00 44.44 98 ARG A N 1
ATOM 755 C CA . ARG A 1 98 ? 18.377 7.134 -13.573 1.00 44.44 98 ARG A CA 1
ATOM 756 C C . ARG A 1 98 ? 17.542 8.288 -13.037 1.00 44.44 98 ARG A C 1
ATOM 758 O O . ARG A 1 98 ? 16.986 8.229 -11.946 1.00 44.44 98 ARG A O 1
ATOM 765 N N . GLN A 1 99 ? 17.518 9.362 -13.820 1.00 37.91 99 GLN A N 1
ATOM 766 C CA . GLN A 1 99 ? 16.892 10.640 -13.501 1.00 37.91 99 GLN A CA 1
ATOM 767 C C . GLN A 1 99 ? 15.418 10.481 -13.105 1.00 37.91 99 GLN A C 1
ATOM 769 O O . GLN A 1 99 ? 14.635 9.848 -13.813 1.00 37.91 99 GLN A O 1
ATOM 774 N N . ARG A 1 100 ? 15.044 11.116 -11.986 1.00 37.31 100 ARG A N 1
ATOM 775 C CA . ARG A 1 100 ? 13.654 11.301 -11.556 1.00 37.31 100 ARG A CA 1
ATOM 776 C C . ARG A 1 100 ? 12.887 12.017 -12.672 1.00 37.31 100 ARG A C 1
ATOM 778 O O . ARG A 1 100 ? 13.225 13.150 -13.011 1.00 37.31 100 ARG A O 1
ATOM 785 N N . ALA A 1 101 ? 11.876 11.370 -13.249 1.00 37.16 101 ALA A N 1
ATOM 786 C CA . ALA A 1 101 ? 10.968 12.043 -14.172 1.00 37.16 101 ALA A CA 1
ATOM 787 C C . ALA A 1 101 ? 10.251 13.177 -13.420 1.00 37.16 101 ALA A C 1
ATOM 789 O O . ALA A 1 101 ? 9.731 12.971 -12.323 1.00 37.16 101 ALA A O 1
ATOM 790 N N . ALA A 1 102 ? 10.303 14.384 -13.981 1.00 32.47 102 ALA A N 1
ATOM 791 C CA . ALA A 1 102 ? 9.808 15.599 -13.351 1.00 32.47 102 ALA A CA 1
ATOM 792 C C . ALA A 1 102 ? 8.289 15.548 -13.107 1.00 32.47 102 ALA A C 1
ATOM 794 O O . ALA A 1 102 ? 7.515 15.113 -13.957 1.00 32.47 102 ALA A O 1
ATOM 795 N N . TYR A 1 103 ? 7.908 16.009 -11.917 1.00 33.28 103 TYR A N 1
ATOM 796 C CA . TYR A 1 103 ? 6.558 16.085 -11.366 1.00 33.28 103 TYR A CA 1
ATOM 797 C C . TYR A 1 103 ? 5.577 16.891 -12.233 1.00 33.28 103 TYR A C 1
ATOM 799 O O . TYR A 1 103 ? 5.958 17.878 -12.862 1.00 33.28 103 TYR A O 1
ATOM 807 N N . ALA A 1 104 ? 4.291 16.542 -12.152 1.00 28.23 104 ALA A N 1
ATOM 808 C CA . ALA A 1 104 ? 3.185 17.446 -12.457 1.00 28.23 104 ALA A CA 1
ATOM 809 C C . ALA A 1 104 ? 2.169 17.381 -11.306 1.00 28.23 104 ALA A C 1
ATOM 811 O O . ALA A 1 104 ? 1.554 16.343 -11.067 1.00 28.23 104 ALA A O 1
ATOM 812 N N . GLU A 1 105 ? 2.034 18.482 -10.564 1.00 31.64 105 GLU A N 1
ATOM 813 C CA . GLU A 1 105 ? 0.971 18.656 -9.576 1.00 31.64 105 GLU A CA 1
ATOM 814 C C . GLU A 1 105 ? -0.363 18.869 -10.295 1.00 31.64 105 GLU A C 1
ATOM 816 O O . GLU A 1 105 ? -0.484 19.726 -11.170 1.00 31.64 105 GLU A O 1
ATOM 821 N N . GLY A 1 106 ? -1.372 18.095 -9.896 1.00 30.47 106 GLY A N 1
ATOM 822 C CA . GLY A 1 106 ? -2.751 18.282 -10.331 1.00 30.47 106 GLY A CA 1
ATOM 823 C C . GLY A 1 106 ? -3.164 17.384 -11.490 1.00 30.47 106 GLY A C 1
ATOM 824 O O . GLY A 1 106 ? -3.103 17.787 -12.642 1.00 30.47 106 GLY A O 1
ATOM 825 N N . GLN A 1 107 ? -3.663 16.190 -11.165 1.00 25.17 107 GLN A N 1
ATOM 826 C CA . GLN A 1 107 ? -4.889 15.592 -11.712 1.00 25.17 107 GLN A CA 1
ATOM 827 C C . GLN A 1 107 ? -5.025 14.152 -11.205 1.00 25.17 107 GLN A C 1
ATOM 829 O O . GLN A 1 107 ? -4.049 13.439 -10.995 1.00 25.17 107 GLN A O 1
ATOM 834 N N . THR A 1 108 ? -6.269 13.755 -10.964 1.00 32.00 108 THR A N 1
ATOM 835 C CA . THR A 1 108 ? -6.724 12.510 -10.345 1.00 32.00 108 THR A CA 1
ATOM 836 C C . THR A 1 108 ? -6.338 11.275 -11.172 1.00 32.00 108 THR A C 1
ATOM 838 O O . THR A 1 108 ? -7.157 10.702 -11.881 1.00 32.00 108 THR A O 1
ATOM 841 N N . ALA A 1 109 ? -5.081 10.850 -11.093 1.00 31.00 109 ALA A N 1
ATOM 842 C CA . ALA A 1 109 ? -4.600 9.592 -11.645 1.00 31.00 109 ALA A CA 1
ATOM 843 C C . ALA A 1 109 ? -3.766 8.899 -10.567 1.00 31.00 109 ALA A C 1
ATOM 845 O O . ALA A 1 109 ? -2.596 9.209 -10.366 1.00 31.00 109 ALA A O 1
ATOM 846 N N . SER A 1 110 ? -4.373 7.948 -9.861 1.00 35.59 110 SER A N 1
ATOM 847 C CA . SER A 1 110 ? -3.810 7.186 -8.732 1.00 35.59 110 SER A CA 1
ATOM 848 C C . SER A 1 110 ? -2.610 6.278 -9.079 1.00 35.59 110 SER A C 1
ATOM 850 O O . SER A 1 110 ? -2.318 5.319 -8.367 1.00 35.59 110 SER A O 1
ATOM 852 N N . ILE A 1 111 ? -1.908 6.558 -10.179 1.00 36.53 111 ILE A N 1
ATOM 853 C CA . ILE A 1 111 ? -0.699 5.859 -10.636 1.00 36.53 111 ILE A CA 1
ATOM 854 C C . ILE A 1 111 ? 0.467 6.846 -10.864 1.00 36.53 111 ILE A C 1
ATOM 856 O O . ILE A 1 111 ? 1.617 6.425 -10.953 1.00 36.53 111 ILE A O 1
ATOM 860 N N . LEU A 1 112 ? 0.218 8.158 -10.918 1.00 42.03 112 LEU A N 1
ATOM 861 C CA . LEU A 1 112 ? 1.193 9.142 -11.395 1.00 42.03 112 LEU A CA 1
ATOM 862 C C . LEU A 1 112 ? 1.511 10.163 -10.301 1.00 42.03 112 LEU A C 1
ATOM 864 O O . LEU A 1 112 ? 0.915 11.230 -10.231 1.00 42.03 112 LEU A O 1
ATOM 868 N N . GLY A 1 113 ? 2.439 9.788 -9.421 1.00 40.78 113 GLY A N 1
ATOM 869 C CA . GLY A 1 113 ? 2.893 10.628 -8.307 1.00 40.78 113 GLY A CA 1
ATOM 870 C C . GLY A 1 113 ? 3.259 9.850 -7.045 1.00 40.78 113 GLY A C 1
ATOM 871 O O . GLY A 1 113 ? 3.069 10.349 -5.942 1.00 40.78 113 GLY A O 1
ATOM 872 N N . LEU A 1 114 ? 3.741 8.613 -7.180 1.00 51.22 114 LEU A N 1
ATOM 873 C CA . LEU A 1 114 ? 4.280 7.852 -6.057 1.00 51.22 114 LEU A CA 1
ATOM 874 C C . LEU A 1 114 ? 5.686 8.384 -5.743 1.00 51.22 114 LEU A C 1
ATOM 876 O O . LEU A 1 114 ? 6.688 7.805 -6.154 1.00 51.22 114 LEU A O 1
ATOM 880 N N . THR A 1 115 ? 5.759 9.535 -5.076 1.00 56.25 115 THR A N 1
ATOM 881 C CA . THR A 1 115 ? 7.018 10.020 -4.502 1.00 56.25 115 THR A CA 1
ATOM 882 C C . THR A 1 115 ? 7.404 9.074 -3.371 1.00 56.25 115 THR A C 1
ATOM 884 O O . THR A 1 115 ? 6.556 8.738 -2.540 1.00 56.25 115 THR A O 1
ATOM 887 N N . GLU A 1 116 ? 8.664 8.633 -3.334 1.00 70.25 116 GLU A N 1
ATOM 888 C CA . GLU A 1 116 ? 9.179 7.874 -2.196 1.00 70.25 116 GLU A CA 1
ATOM 889 C C . GLU A 1 116 ? 8.852 8.628 -0.902 1.00 70.25 116 GLU A C 1
ATOM 891 O O . GLU A 1 116 ? 9.144 9.818 -0.757 1.00 70.25 116 GLU A O 1
ATOM 896 N N . GLY A 1 117 ? 8.211 7.949 0.042 1.00 79.56 117 GLY A N 1
ATOM 897 C CA . GLY A 1 117 ? 7.683 8.644 1.200 1.00 79.56 117 GLY A CA 1
ATOM 898 C C . GLY A 1 117 ? 6.885 7.750 2.118 1.00 79.56 117 GLY A C 1
ATOM 899 O O . GLY A 1 117 ? 6.471 6.650 1.757 1.00 79.56 117 GLY A O 1
ATOM 900 N N . SER A 1 118 ? 6.703 8.241 3.336 1.00 85.38 118 SER A N 1
ATOM 901 C CA . SER A 1 118 ? 5.853 7.614 4.336 1.00 85.38 118 SER A CA 1
ATOM 902 C C . SER A 1 118 ? 4.667 8.521 4.620 1.00 85.38 118 SER A C 1
ATOM 904 O O . SER A 1 118 ? 4.862 9.702 4.911 1.00 85.38 118 SER A O 1
ATOM 906 N N . SER A 1 119 ? 3.462 7.969 4.588 1.00 84.94 119 SER A N 1
ATOM 907 C CA . SER A 1 119 ? 2.244 8.637 5.034 1.00 84.94 119 SER A CA 1
ATOM 908 C C . SER A 1 119 ? 1.665 7.935 6.252 1.00 84.94 119 SER A C 1
ATOM 910 O O . SER A 1 119 ? 1.712 6.710 6.365 1.00 84.94 119 SER A O 1
ATOM 912 N N . TYR A 1 120 ? 1.094 8.729 7.149 1.00 90.81 120 TYR A N 1
ATOM 913 C CA . TYR A 1 120 ? 0.422 8.268 8.356 1.00 90.81 120 TYR A CA 1
ATOM 914 C C . TYR A 1 120 ? -0.980 8.869 8.378 1.00 90.81 120 TYR A C 1
ATOM 916 O O . TYR A 1 120 ? -1.150 10.041 8.034 1.00 90.81 120 TYR A O 1
ATOM 924 N N . SER A 1 121 ? -1.974 8.091 8.788 1.00 87.94 121 SER A N 1
ATOM 925 C CA . SER A 1 121 ? -3.354 8.551 8.920 1.00 87.94 121 SER A CA 1
ATOM 926 C C . SER A 1 121 ? -3.953 8.121 10.254 1.00 87.94 121 SER A C 1
ATOM 928 O O . SER A 1 121 ? -3.631 7.066 10.802 1.00 87.94 121 SER A O 1
ATOM 930 N N . VAL A 1 122 ? -4.823 8.976 10.791 1.00 94.25 122 VAL A N 1
ATOM 931 C CA . VAL A 1 122 ? -5.604 8.711 12.001 1.00 94.25 122 VAL A CA 1
ATOM 932 C C . VAL A 1 122 ? -7.043 9.128 11.724 1.00 94.25 122 VAL A C 1
ATOM 934 O O . VAL A 1 122 ? -7.293 10.268 11.333 1.00 94.25 122 VAL A O 1
ATOM 937 N N . GLY A 1 123 ? -7.980 8.205 11.911 1.00 92.44 123 GLY A N 1
ATOM 938 C CA . GLY A 1 123 ? -9.417 8.420 11.772 1.00 92.44 123 GLY A CA 1
ATOM 939 C C . GLY A 1 123 ? -10.160 8.019 13.039 1.00 92.44 123 GLY A C 1
ATOM 940 O O . GLY A 1 123 ? -9.688 7.178 13.800 1.00 92.44 123 GLY A O 1
ATOM 941 N N . PHE A 1 124 ? -11.331 8.609 13.254 1.00 94.56 124 PHE A N 1
ATOM 942 C CA . PHE A 1 124 ? -12.175 8.347 14.415 1.00 94.56 124 PHE A CA 1
ATOM 943 C C . PHE A 1 124 ? -13.592 8.057 13.936 1.00 94.56 124 PHE A C 1
ATOM 945 O O . PHE A 1 124 ? -14.167 8.873 13.220 1.00 94.56 124 PHE A O 1
ATOM 952 N N . ASP A 1 125 ? -14.154 6.932 14.368 1.00 92.62 125 ASP A N 1
ATOM 953 C CA . ASP A 1 125 ? -15.554 6.593 14.136 1.00 92.62 125 ASP A CA 1
ATOM 954 C C . ASP A 1 125 ? -16.287 6.582 15.473 1.00 92.62 125 ASP A C 1
ATOM 956 O O . ASP A 1 125 ? -15.888 5.873 16.403 1.00 92.62 125 ASP A O 1
ATOM 960 N N . TYR A 1 126 ? -17.374 7.349 15.557 1.00 93.12 126 TYR A N 1
ATOM 961 C CA . TYR A 1 126 ? -18.235 7.396 16.730 1.00 93.12 126 TYR A CA 1
ATOM 962 C C . TYR A 1 126 ? -19.674 7.035 16.362 1.00 93.12 126 TYR A C 1
ATOM 964 O O . TYR A 1 126 ? -20.272 7.654 15.483 1.00 93.12 126 TYR A O 1
ATOM 972 N N . THR A 1 127 ? -20.233 6.041 17.046 1.00 89.19 127 THR A N 1
ATOM 973 C CA . THR A 1 127 ? -21.647 5.666 16.964 1.00 89.19 127 THR A CA 1
ATOM 974 C C . THR A 1 127 ? -22.256 5.829 18.352 1.00 89.19 127 THR A C 1
ATOM 976 O O . THR A 1 127 ? -21.992 5.008 19.235 1.00 89.19 127 THR A O 1
ATOM 979 N N . GLY A 1 128 ? -22.995 6.924 18.538 1.00 76.31 128 GLY A N 1
ATOM 980 C CA . GLY A 1 128 ? -23.800 7.193 19.734 1.00 76.31 128 GLY A CA 1
ATOM 981 C C . GLY A 1 128 ? -25.197 6.598 19.659 1.00 76.31 128 GLY A C 1
ATOM 982 O O . GLY A 1 128 ? -25.598 6.159 18.556 1.00 76.31 128 GLY A O 1
#